Protein AF-A0A392W6B7-F1 (afdb_monomer_lite)

pLDDT: mean 90.2, std 4.93, range [70.5, 95.94]

Radius of gyration: 10.5 Å; chains: 1; bounding box: 24×19×28 Å

Sequence (58 aa):
MVVARELFDKMPNRDTMSWNAMLNGYAANGDVELFEKLFDEMPERNVYSWNGLIGGYV

Structure (mmCIF, N/CA/C/O backbone):
data_AF-A0A392W6B7-F1
#
_entry.id   AF-A0A392W6B7-F1
#
loop_
_atom_site.group_PDB
_atom_site.id
_atom_site.type_symbol
_atom_site.label_atom_id
_atom_site.label_alt_id
_atom_site.label_comp_id
_atom_site.label_asym_id
_atom_site.label_entity_id
_atom_site.label_seq_id
_atom_site.pdbx_PDB_ins_code
_atom_site.Cartn_x
_atom_site.Cartn_y
_atom_site.Cartn_z
_atom_site.occupancy
_atom_site.B_iso_or_equiv
_atom_site.auth_seq_id
_atom_site.auth_comp_id
_atom_site.auth_asym_id
_atom_site.auth_atom_id
_atom_site.pdbx_PDB_model_num
ATOM 1 N N . MET A 1 1 ? -10.947 7.694 -2.955 1.00 80.94 1 MET A N 1
ATOM 2 C CA . MET A 1 1 ? -10.283 6.381 -2.800 1.00 80.94 1 MET A CA 1
ATOM 3 C C . MET A 1 1 ? -10.969 5.227 -3.527 1.00 80.94 1 MET A C 1
ATOM 5 O O . MET A 1 1 ? -10.244 4.426 -4.092 1.00 80.94 1 MET A O 1
ATOM 9 N N . VAL A 1 2 ? -12.307 5.148 -3.607 1.00 85.75 2 VAL A N 1
ATOM 10 C CA . VAL A 1 2 ? -13.011 4.039 -4.304 1.00 85.75 2 VAL A CA 1
ATOM 11 C C . VAL A 1 2 ? -12.536 3.831 -5.752 1.00 85.75 2 VAL A C 1
ATOM 13 O O . VAL A 1 2 ? -12.055 2.756 -6.083 1.00 85.75 2 VAL A O 1
ATOM 16 N N . VAL A 1 3 ? -12.558 4.878 -6.586 1.00 92.25 3 VAL A N 1
ATOM 17 C CA . VAL A 1 3 ? -12.106 4.793 -7.994 1.00 92.25 3 VAL A CA 1
ATOM 18 C C . VAL A 1 3 ? -10.624 4.407 -8.109 1.00 92.25 3 VAL A C 1
ATOM 20 O O . VAL A 1 3 ? -10.247 3.634 -8.985 1.00 92.25 3 VAL A O 1
ATOM 23 N N . ALA A 1 4 ? -9.780 4.918 -7.206 1.00 92.00 4 ALA A N 1
ATOM 24 C CA . ALA A 1 4 ? -8.359 4.576 -7.176 1.00 92.00 4 ALA A CA 1
ATOM 25 C C . ALA A 1 4 ? -8.148 3.092 -6.835 1.00 92.00 4 ALA A C 1
ATOM 27 O O . ALA A 1 4 ? -7.371 2.421 -7.509 1.00 92.00 4 ALA A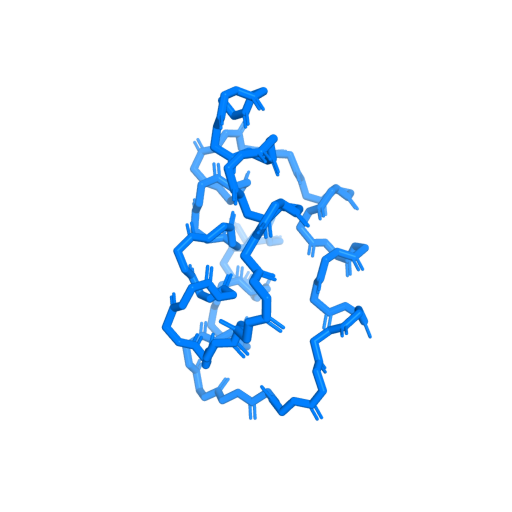 O 1
ATOM 28 N N . ARG A 1 5 ? -8.899 2.562 -5.857 1.00 92.69 5 ARG A N 1
ATOM 29 C CA . ARG A 1 5 ? -8.866 1.143 -5.480 1.00 92.69 5 ARG A CA 1
ATOM 30 C C . ARG A 1 5 ? -9.324 0.247 -6.625 1.00 92.69 5 ARG A C 1
ATOM 32 O O . ARG A 1 5 ? -8.631 -0.708 -6.944 1.00 92.69 5 ARG A O 1
ATOM 39 N N . GLU A 1 6 ? -10.421 0.587 -7.295 1.00 94.50 6 GLU A N 1
ATOM 40 C CA . GLU A 1 6 ? -10.901 -0.184 -8.448 1.00 94.50 6 GLU A CA 1
ATOM 41 C C . GLU A 1 6 ? -9.881 -0.236 -9.591 1.00 94.50 6 GLU A C 1
ATOM 43 O O . GLU A 1 6 ? -9.700 -1.282 -10.217 1.00 94.50 6 GLU A O 1
ATOM 48 N N . LEU A 1 7 ? -9.216 0.887 -9.884 1.00 94.38 7 LEU A N 1
ATOM 49 C CA . LEU A 1 7 ? -8.181 0.933 -10.914 1.00 94.38 7 LEU A CA 1
ATOM 50 C C . LEU A 1 7 ? -6.962 0.107 -10.500 1.00 94.38 7 LEU A C 1
ATOM 52 O O . LEU A 1 7 ? -6.426 -0.646 -11.310 1.00 94.38 7 LEU A O 1
ATOM 56 N N . PHE A 1 8 ? -6.561 0.218 -9.235 1.00 94.81 8 PHE A N 1
ATOM 57 C CA . PHE A 1 8 ? -5.461 -0.544 -8.663 1.00 94.81 8 PHE A CA 1
ATOM 58 C C . PHE A 1 8 ? -5.713 -2.053 -8.692 1.00 94.81 8 PHE A C 1
ATOM 60 O O . PHE A 1 8 ? -4.839 -2.828 -9.086 1.00 94.81 8 PHE A O 1
ATOM 67 N N . ASP A 1 9 ? -6.932 -2.476 -8.370 1.00 94.12 9 ASP A N 1
ATOM 68 C CA . ASP A 1 9 ? -7.322 -3.881 -8.405 1.00 94.12 9 ASP A CA 1
ATOM 69 C C . ASP A 1 9 ? -7.310 -4.445 -9.831 1.00 94.12 9 ASP A C 1
ATOM 71 O O . ASP A 1 9 ? -6.921 -5.595 -10.027 1.00 94.12 9 ASP A O 1
ATOM 75 N N . LYS A 1 10 ? -7.640 -3.626 -10.836 1.00 95.94 10 LYS A N 1
ATOM 76 C CA . LYS A 1 10 ? -7.601 -4.005 -12.258 1.00 95.94 10 LYS A CA 1
ATOM 77 C C . LYS A 1 10 ? -6.197 -4.009 -12.870 1.00 95.94 10 LYS A C 1
ATOM 79 O O . LYS A 1 10 ? -6.056 -4.473 -14.002 1.00 95.94 10 LYS A O 1
ATOM 84 N N . MET A 1 11 ? -5.170 -3.499 -12.184 1.00 93.88 11 MET A N 1
ATOM 85 C CA . MET A 1 11 ? -3.810 -3.509 -12.727 1.00 93.88 11 MET A CA 1
ATOM 86 C C . MET A 1 11 ? -3.278 -4.947 -12.822 1.00 93.88 11 MET A C 1
ATOM 88 O O . MET A 1 11 ? -3.189 -5.622 -11.795 1.00 93.88 11 MET A O 1
ATOM 92 N N . PRO A 1 12 ? -2.889 -5.421 -14.024 1.00 92.88 12 PRO A N 1
ATOM 93 C CA . PRO A 1 12 ? -2.384 -6.782 -14.200 1.00 92.88 12 PRO A CA 1
ATOM 94 C C . PRO A 1 12 ? -1.015 -6.978 -13.541 1.00 92.88 12 PRO A C 1
ATOM 96 O O . PRO A 1 12 ? -0.721 -8.064 -13.059 1.00 92.88 12 PRO A O 1
ATOM 99 N N . ASN A 1 13 ? -0.203 -5.918 -13.493 1.00 91.88 13 ASN A N 1
ATOM 100 C CA . ASN A 1 13 ? 1.072 -5.868 -12.788 1.00 91.88 13 ASN A CA 1
ATOM 101 C C . ASN A 1 13 ? 1.106 -4.594 -11.948 1.00 91.88 13 ASN A C 1
ATOM 103 O O . ASN A 1 13 ? 0.962 -3.497 -12.487 1.00 91.88 13 ASN A O 1
ATOM 107 N N . ARG A 1 14 ? 1.291 -4.748 -10.638 1.00 93.69 14 ARG A N 1
ATOM 108 C CA . ARG A 1 14 ? 1.389 -3.635 -9.690 1.00 93.69 14 ARG A CA 1
ATOM 109 C C . ARG A 1 14 ? 2.847 -3.448 -9.315 1.00 93.69 14 ARG A C 1
ATOM 111 O O . ARG A 1 14 ? 3.435 -4.327 -8.689 1.00 93.69 14 ARG A O 1
ATOM 118 N N . ASP A 1 15 ? 3.419 -2.319 -9.706 1.00 91.31 15 ASP A N 1
ATOM 119 C CA . ASP A 1 15 ? 4.768 -1.939 -9.297 1.00 91.31 15 ASP A CA 1
ATOM 120 C C . ASP A 1 15 ? 4.762 -1.233 -7.933 1.00 91.31 15 ASP A C 1
ATOM 122 O O . ASP A 1 15 ? 3.723 -0.802 -7.423 1.00 91.31 15 ASP A O 1
ATOM 126 N N . THR A 1 16 ? 5.939 -1.085 -7.332 1.00 91.50 16 THR A N 1
ATOM 127 C CA . THR A 1 16 ? 6.116 -0.443 -6.022 1.00 91.50 16 THR A CA 1
ATOM 128 C C . THR A 1 16 ? 5.554 0.984 -5.978 1.00 91.50 16 THR A C 1
ATOM 130 O O . THR A 1 16 ? 5.122 1.449 -4.924 1.00 91.50 16 THR A O 1
ATOM 133 N N . MET A 1 17 ? 5.532 1.694 -7.111 1.00 91.25 17 MET A N 1
ATOM 134 C CA . MET A 1 17 ? 5.013 3.058 -7.182 1.00 91.25 17 MET A CA 1
ATOM 135 C C . MET A 1 17 ? 3.485 3.081 -7.103 1.00 91.25 17 MET A C 1
ATOM 137 O O . MET A 1 17 ? 2.932 3.910 -6.383 1.00 91.25 17 MET A O 1
ATOM 141 N N . SER A 1 18 ? 2.804 2.139 -7.759 1.00 94.44 18 SER A N 1
ATOM 142 C CA . SER A 1 18 ? 1.352 1.970 -7.675 1.00 94.44 18 SER A CA 1
ATOM 143 C C . SER A 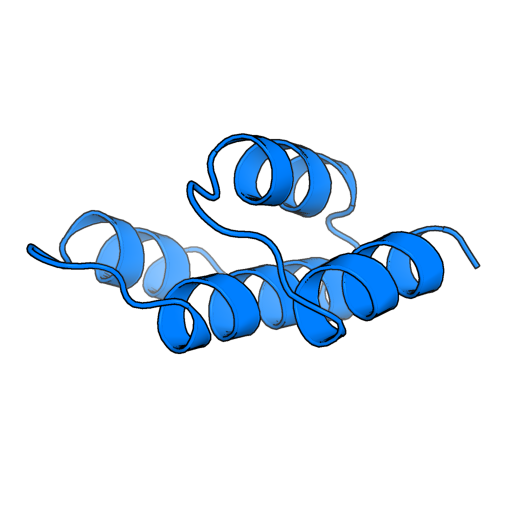1 18 ? 0.889 1.649 -6.249 1.00 94.44 18 SER A C 1
ATOM 145 O O . SER A 1 18 ? -0.086 2.236 -5.776 1.00 94.44 18 SER A O 1
ATOM 147 N N . TRP A 1 19 ? 1.631 0.801 -5.526 1.00 95.44 19 TRP A N 1
ATOM 148 C CA . TRP A 1 19 ? 1.395 0.525 -4.104 1.00 95.44 19 TRP A CA 1
ATOM 149 C C . TRP A 1 19 ? 1.566 1.788 -3.259 1.00 95.44 19 TRP A C 1
ATOM 151 O O . TRP A 1 19 ? 0.668 2.163 -2.508 1.00 95.44 19 TRP A O 1
ATOM 161 N N . ASN A 1 20 ? 2.680 2.501 -3.439 1.00 93.75 20 ASN A N 1
ATOM 162 C CA . ASN A 1 20 ? 2.960 3.732 -2.701 1.00 93.75 20 ASN A CA 1
ATOM 163 C C . ASN A 1 20 ? 1.937 4.844 -2.974 1.00 93.75 20 ASN A C 1
ATOM 165 O O . ASN A 1 20 ? 1.629 5.626 -2.076 1.00 93.75 20 ASN A O 1
ATOM 169 N N . ALA A 1 21 ? 1.392 4.927 -4.188 1.00 93.56 21 ALA A N 1
ATOM 170 C CA . ALA A 1 21 ? 0.334 5.877 -4.516 1.00 93.56 21 ALA A CA 1
ATOM 171 C C . ALA A 1 21 ? -0.957 5.575 -3.738 1.00 93.56 21 ALA A C 1
ATOM 173 O O . ALA A 1 21 ? -1.561 6.48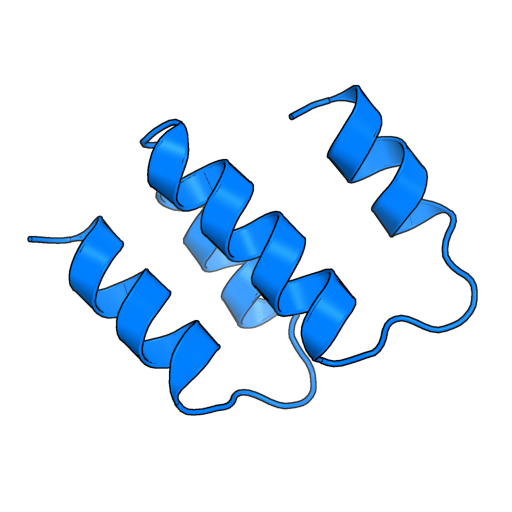5 -3.170 1.00 93.56 21 ALA A O 1
ATOM 174 N N . MET A 1 22 ? -1.348 4.300 -3.657 1.00 95.06 22 MET A N 1
ATOM 175 C CA . MET A 1 22 ? -2.521 3.879 -2.888 1.00 95.06 22 MET A CA 1
ATOM 176 C C . MET A 1 22 ? -2.332 4.081 -1.384 1.00 95.06 22 MET A C 1
ATOM 178 O O . MET A 1 22 ? -3.226 4.609 -0.725 1.00 95.06 22 MET A O 1
ATOM 182 N N . LEU A 1 23 ? -1.157 3.728 -0.858 1.00 93.38 23 LEU A N 1
ATOM 183 C CA . LEU A 1 23 ? -0.784 3.965 0.536 1.00 93.38 23 LEU A CA 1
ATOM 184 C C . LEU A 1 23 ? -0.870 5.458 0.887 1.00 93.38 23 LEU A C 1
ATOM 186 O O . LEU A 1 23 ? -1.548 5.822 1.841 1.00 93.38 23 LEU A O 1
ATOM 190 N N . ASN A 1 24 ? -0.287 6.345 0.074 1.00 91.25 24 ASN A N 1
ATOM 191 C CA . ASN A 1 24 ? -0.417 7.792 0.287 1.00 91.25 24 ASN A CA 1
ATOM 192 C C . ASN A 1 24 ? -1.872 8.268 0.242 1.00 91.25 24 ASN A C 1
ATOM 194 O O . ASN A 1 24 ? -2.260 9.120 1.036 1.00 91.25 24 ASN A O 1
ATOM 198 N N . GLY A 1 25 ? -2.684 7.719 -0.663 1.00 92.31 25 GLY A N 1
ATOM 199 C CA . GLY A 1 25 ? -4.102 8.051 -0.735 1.00 92.31 25 GLY A CA 1
ATOM 200 C C . GLY A 1 25 ? -4.863 7.674 0.539 1.00 92.31 25 GLY A C 1
ATOM 201 O O . GLY A 1 25 ? -5.697 8.451 0.995 1.00 92.31 25 GLY A O 1
ATOM 202 N N . TYR A 1 26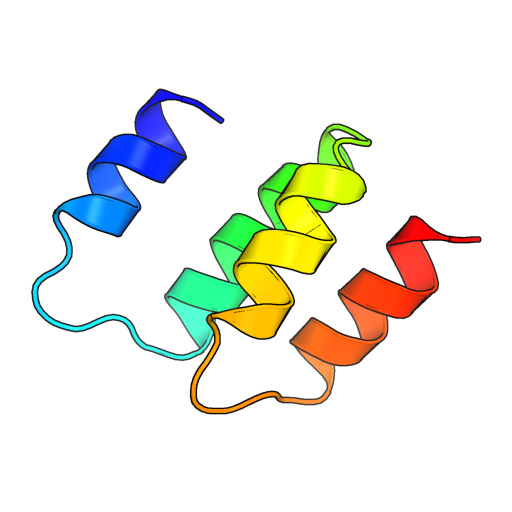 ? -4.566 6.515 1.139 1.00 92.25 26 TYR A N 1
ATOM 203 C CA . TYR A 1 26 ? -5.191 6.100 2.399 1.00 92.25 26 TYR A CA 1
ATOM 204 C C . TYR A 1 26 ? -4.681 6.926 3.582 1.00 92.25 26 TYR A C 1
ATOM 206 O O . TYR A 1 26 ? -5.486 7.375 4.393 1.00 92.25 26 TYR A O 1
ATOM 214 N N . ALA A 1 27 ? -3.378 7.216 3.631 1.00 89.00 27 ALA A N 1
ATOM 215 C CA . ALA A 1 27 ? -2.789 8.077 4.655 1.00 89.00 27 ALA A CA 1
ATOM 216 C C . ALA A 1 27 ? -3.377 9.501 4.622 1.00 89.00 27 ALA A C 1
ATOM 218 O O . ALA A 1 27 ? -3.783 10.023 5.654 1.00 89.00 27 ALA A O 1
ATOM 219 N N . ALA A 1 28 ? -3.504 10.108 3.436 1.00 88.25 28 ALA A N 1
ATOM 220 C CA . ALA A 1 28 ? -4.083 11.445 3.270 1.00 88.25 28 ALA A CA 1
ATOM 221 C C . ALA A 1 28 ? -5.571 11.514 3.652 1.00 88.25 28 ALA A C 1
ATOM 223 O O . ALA A 1 28 ? -6.064 12.569 4.047 1.00 88.25 28 ALA A O 1
ATOM 224 N N . ASN A 1 29 ? -6.277 10.390 3.541 1.00 88.56 29 ASN A N 1
ATOM 225 C CA . ASN A 1 29 ? -7.664 10.259 3.963 1.00 88.56 29 ASN A CA 1
ATOM 226 C C . ASN A 1 29 ? -7.831 9.957 5.464 1.00 88.56 29 ASN A C 1
ATOM 228 O O . ASN A 1 29 ? -8.959 9.988 5.949 1.00 88.56 29 ASN A O 1
ATOM 232 N N . GLY A 1 30 ? -6.748 9.659 6.191 1.00 88.00 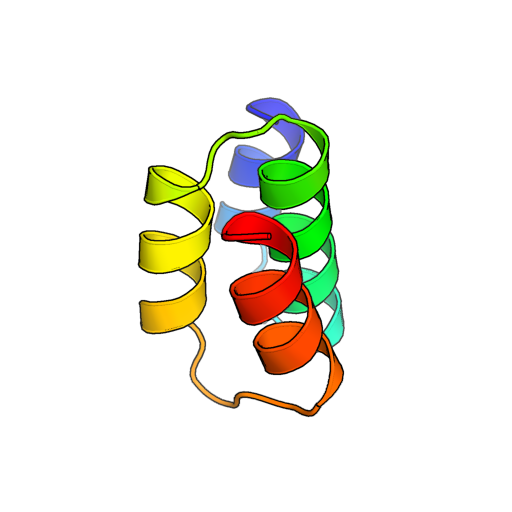30 GLY A N 1
ATOM 233 C CA . GLY A 1 30 ? -6.805 9.188 7.580 1.00 88.00 30 GLY A CA 1
ATOM 234 C C . GLY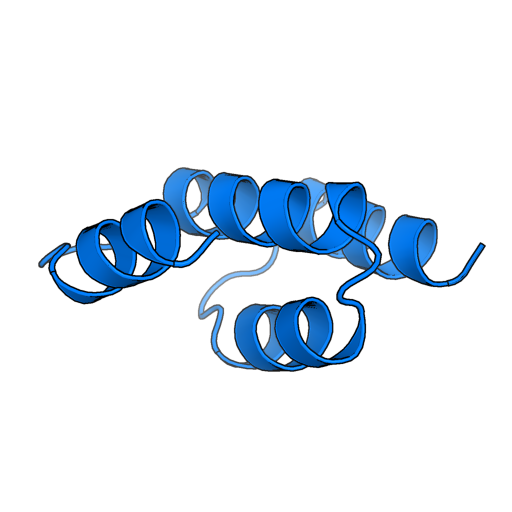 A 1 30 ? -7.300 7.743 7.727 1.00 88.00 30 GLY A C 1
ATOM 235 O O . GLY A 1 30 ? -7.595 7.301 8.836 1.00 88.00 30 GLY A O 1
ATOM 236 N N . ASP A 1 31 ? -7.377 6.989 6.628 1.00 90.75 31 ASP A N 1
ATOM 237 C CA . ASP A 1 31 ? -7.874 5.611 6.591 1.00 90.75 31 ASP A CA 1
ATOM 238 C C . ASP A 1 31 ? -6.754 4.617 6.971 1.00 90.75 31 ASP A C 1
ATOM 240 O O . ASP A 1 31 ? -6.340 3.779 6.165 1.00 90.75 31 ASP A O 1
ATOM 244 N N . VAL A 1 32 ? -6.236 4.714 8.202 1.00 89.44 32 VAL A N 1
ATOM 245 C CA . VAL A 1 32 ? -5.066 3.938 8.673 1.00 89.44 32 VAL A CA 1
ATOM 246 C C . VAL A 1 32 ? -5.302 2.425 8.605 1.00 89.44 32 VAL A C 1
ATOM 248 O O . VAL A 1 32 ? -4.417 1.685 8.191 1.00 89.44 32 VAL A O 1
ATOM 251 N N . GLU A 1 33 ? -6.514 1.946 8.897 1.00 91.56 33 GLU A N 1
ATOM 252 C CA . GLU A 1 33 ? -6.829 0.509 8.813 1.00 91.56 33 GLU A CA 1
ATOM 253 C C . GLU A 1 33 ? -6.707 -0.031 7.374 1.00 91.56 33 GLU A C 1
ATOM 255 O O . GLU A 1 33 ? -6.239 -1.148 7.144 1.00 91.56 33 GLU A O 1
ATOM 260 N N . LEU A 1 34 ? -7.121 0.759 6.377 1.00 91.81 34 LEU A N 1
ATOM 261 C CA . LEU A 1 34 ? -6.978 0.382 4.968 1.00 91.81 34 LEU A CA 1
ATOM 262 C C . LEU A 1 34 ? -5.534 0.528 4.492 1.00 91.81 34 LEU A C 1
ATOM 264 O O . LEU A 1 34 ? -5.088 -0.270 3.666 1.00 91.81 34 LEU A O 1
ATOM 268 N N . PHE A 1 35 ? -4.807 1.510 5.028 1.00 92.69 35 PHE A N 1
ATOM 269 C CA . PHE A 1 35 ? -3.373 1.643 4.813 1.00 92.69 35 PHE A CA 1
ATOM 270 C C . PHE A 1 35 ? -2.636 0.381 5.272 1.00 92.69 35 PHE A C 1
ATOM 272 O O . PHE A 1 35 ? -1.909 -0.207 4.478 1.00 92.69 35 PHE A O 1
ATOM 279 N N . GLU A 1 36 ? -2.840 -0.053 6.519 1.00 92.94 36 GLU A N 1
ATOM 280 C CA . GLU A 1 36 ? -2.181 -1.229 7.102 1.00 92.94 36 GLU A CA 1
ATOM 281 C C . GLU A 1 36 ? -2.470 -2.493 6.293 1.00 92.94 36 GLU A C 1
ATOM 283 O O . GLU A 1 36 ? -1.542 -3.189 5.885 1.00 92.94 36 GLU A O 1
ATOM 288 N N . LYS A 1 37 ? -3.747 -2.740 5.971 1.00 94.06 37 LYS A N 1
ATOM 289 C CA . LYS A 1 37 ? -4.150 -3.884 5.139 1.00 94.06 37 LYS A CA 1
ATOM 290 C C . LYS A 1 37 ? -3.423 -3.892 3.798 1.00 94.06 37 LYS A C 1
ATOM 292 O O . LYS A 1 37 ? -2.897 -4.921 3.386 1.00 94.06 37 LYS A O 1
ATOM 297 N N . LEU A 1 38 ? -3.362 -2.744 3.122 1.00 93.62 38 LEU A N 1
ATOM 298 C CA . LEU A 1 38 ? -2.686 -2.652 1.833 1.00 93.62 38 LEU A CA 1
ATOM 299 C C . LEU A 1 38 ? -1.159 -2.776 1.968 1.00 93.62 38 LEU A C 1
ATOM 301 O O . LEU A 1 38 ? -0.506 -3.375 1.117 1.00 93.62 38 LEU A O 1
ATOM 305 N N . PHE A 1 39 ? -0.585 -2.221 3.031 1.00 93.12 39 PHE A N 1
ATOM 306 C CA . PHE A 1 39 ? 0.838 -2.331 3.333 1.00 93.12 39 PHE A CA 1
ATOM 307 C C . PHE A 1 39 ? 1.246 -3.789 3.599 1.00 93.12 39 PHE A C 1
ATOM 309 O O . PHE A 1 39 ? 2.338 -4.218 3.212 1.00 93.12 39 PHE A O 1
ATOM 316 N N . ASP A 1 40 ? 0.351 -4.573 4.201 1.00 94.00 40 ASP A N 1
ATOM 317 C CA . ASP A 1 40 ? 0.549 -6.000 4.428 1.00 94.00 40 ASP A CA 1
ATOM 318 C C . ASP A 1 40 ? 0.469 -6.847 3.160 1.00 94.00 40 ASP A C 1
ATOM 320 O O . ASP A 1 40 ? 1.239 -7.796 3.017 1.00 94.00 40 ASP A O 1
ATOM 324 N N . GLU A 1 41 ? -0.373 -6.462 2.204 1.00 93.31 41 GLU A N 1
ATOM 325 C CA . GLU A 1 41 ? -0.462 -7.101 0.884 1.00 93.31 41 GLU A CA 1
ATOM 326 C C . GLU A 1 41 ? 0.732 -6.778 -0.038 1.00 93.31 41 GLU A C 1
ATOM 328 O O . GLU A 1 41 ? 0.932 -7.452 -1.053 1.00 93.31 41 GLU A O 1
ATOM 333 N N . MET A 1 42 ? 1.526 -5.751 0.285 1.00 93.31 42 MET A N 1
ATOM 334 C CA . MET A 1 42 ? 2.612 -5.268 -0.565 1.00 93.31 42 MET A CA 1
ATOM 335 C C . MET A 1 42 ? 3.790 -6.269 -0.595 1.00 93.31 42 MET A C 1
ATOM 337 O O . MET A 1 42 ? 4.414 -6.506 0.443 1.00 93.31 42 MET A O 1
ATOM 341 N N . PRO A 1 43 ? 4.152 -6.827 -1.770 1.00 91.31 43 PRO A N 1
ATOM 342 C CA . PRO A 1 43 ? 5.163 -7.886 -1.867 1.00 91.31 43 PRO A CA 1
ATOM 343 C C . PRO A 1 43 ? 6.588 -7.392 -1.586 1.00 91.31 43 PRO A C 1
ATOM 345 O O . PRO A 1 43 ? 7.397 -8.118 -1.016 1.00 91.31 43 PRO A O 1
ATOM 348 N N . GLU A 1 44 ? 6.892 -6.147 -1.958 1.00 90.56 44 GLU A N 1
ATOM 349 C CA . GLU A 1 44 ? 8.163 -5.487 -1.666 1.00 90.56 44 GLU A CA 1
ATOM 350 C C . GLU A 1 44 ? 7.904 -4.129 -1.029 1.00 90.56 44 GLU A C 1
ATOM 352 O O . GLU A 1 44 ? 7.288 -3.254 -1.638 1.00 90.56 44 GLU A O 1
ATOM 357 N N . ARG A 1 45 ? 8.414 -3.940 0.187 1.00 91.12 45 ARG A N 1
ATOM 358 C CA . ARG A 1 45 ? 8.286 -2.697 0.953 1.00 91.12 45 ARG A CA 1
ATOM 359 C C . ARG A 1 45 ? 9.552 -1.866 0.794 1.00 91.12 45 ARG A C 1
ATOM 361 O O . ARG A 1 45 ? 10.659 -2.398 0.852 1.00 91.12 45 ARG A O 1
ATOM 368 N N . ASN A 1 46 ? 9.402 -0.556 0.643 1.00 87.88 46 ASN A N 1
ATOM 369 C CA . ASN A 1 46 ? 10.521 0.374 0.527 1.00 87.88 46 ASN A CA 1
ATOM 370 C C . ASN A 1 46 ? 10.436 1.500 1.569 1.00 87.88 46 ASN A C 1
ATOM 372 O O . ASN A 1 46 ? 9.514 1.569 2.379 1.00 87.88 46 ASN A O 1
ATOM 376 N N . VAL A 1 47 ? 11.429 2.390 1.573 1.00 88.12 47 VAL A N 1
ATOM 377 C CA . VAL A 1 47 ? 11.501 3.495 2.545 1.00 88.12 47 VAL A CA 1
ATOM 378 C C . VAL A 1 47 ? 10.241 4.370 2.503 1.00 88.12 47 VAL A C 1
ATOM 380 O O . VAL A 1 47 ? 9.774 4.821 3.544 1.00 88.12 47 VAL A O 1
ATOM 383 N N . TYR A 1 48 ? 9.636 4.555 1.326 1.00 86.75 48 TYR A N 1
ATOM 384 C CA . TYR A 1 48 ? 8.404 5.331 1.190 1.00 86.75 48 TYR A CA 1
ATOM 385 C C . TYR A 1 48 ? 7.211 4.656 1.869 1.00 86.75 48 TYR A C 1
ATOM 387 O O . TYR A 1 48 ? 6.480 5.328 2.593 1.00 86.75 48 TYR A O 1
ATOM 395 N N . SER A 1 49 ? 7.032 3.344 1.692 1.00 87.56 49 SER A N 1
ATOM 396 C CA . SER A 1 49 ? 5.927 2.620 2.327 1.00 87.56 49 SER A CA 1
ATOM 397 C C . SER A 1 49 ? 6.045 2.643 3.858 1.00 87.56 49 SER A C 1
ATOM 399 O O . SER A 1 49 ? 5.048 2.839 4.548 1.00 87.56 49 SER A O 1
ATOM 401 N N . TRP A 1 50 ? 7.262 2.512 4.402 1.00 89.31 50 TRP A N 1
ATOM 402 C CA . TRP A 1 50 ? 7.503 2.595 5.851 1.00 89.31 50 TRP A CA 1
ATOM 403 C C . TRP A 1 50 ? 7.290 4.002 6.413 1.00 89.31 50 TRP A C 1
ATOM 405 O O . TRP A 1 50 ? 6.685 4.152 7.473 1.00 89.31 50 TRP A O 1
ATOM 415 N N . ASN A 1 51 ? 7.738 5.035 5.694 1.00 88.62 51 ASN A N 1
ATOM 416 C CA . ASN A 1 51 ? 7.498 6.422 6.091 1.00 88.62 51 ASN A CA 1
ATOM 417 C C . ASN A 1 51 ? 6.000 6.746 6.117 1.00 88.62 51 ASN A C 1
ATOM 419 O O . ASN A 1 51 ? 5.549 7.436 7.025 1.00 88.62 51 ASN A O 1
ATOM 423 N N . GLY A 1 52 ? 5.234 6.219 5.156 1.00 85.06 52 GLY A N 1
ATOM 424 C CA . GLY A 1 52 ? 3.777 6.341 5.148 1.00 85.06 52 GLY A CA 1
ATOM 425 C C . GLY A 1 52 ? 3.127 5.687 6.368 1.00 85.06 52 GLY A C 1
ATOM 426 O O . GLY A 1 52 ? 2.249 6.291 6.971 1.00 85.06 52 GLY A O 1
ATOM 427 N N . LEU A 1 53 ? 3.599 4.501 6.773 1.00 85.25 53 LEU A N 1
ATOM 428 C CA . LEU A 1 53 ? 3.072 3.790 7.941 1.00 85.25 53 LEU A CA 1
ATOM 429 C C . LEU A 1 53 ? 3.317 4.580 9.231 1.00 85.25 53 LEU A C 1
ATOM 431 O O . LEU A 1 53 ? 2.390 4.821 9.994 1.00 85.25 53 LEU A O 1
ATOM 435 N N . ILE A 1 54 ? 4.556 5.031 9.450 1.00 84.25 54 ILE A N 1
ATOM 436 C CA . ILE A 1 54 ? 4.915 5.834 10.628 1.00 84.25 54 ILE A CA 1
ATOM 437 C C . ILE A 1 54 ? 4.135 7.152 10.629 1.00 84.25 54 ILE A C 1
ATOM 439 O O . ILE A 1 54 ? 3.594 7.536 11.660 1.00 84.25 54 ILE A O 1
ATOM 443 N N . GLY A 1 55 ? 4.039 7.818 9.476 1.00 82.38 55 GLY A N 1
ATOM 444 C CA . GLY A 1 55 ? 3.277 9.057 9.330 1.00 82.38 55 GLY A CA 1
ATOM 445 C C . GLY A 1 55 ? 1.771 8.891 9.550 1.00 82.38 55 GLY A C 1
ATOM 446 O O . GLY A 1 55 ? 1.121 9.854 9.926 1.00 82.38 55 GLY A O 1
ATOM 447 N N . GLY A 1 56 ? 1.215 7.692 9.353 1.00 77.31 56 GLY A N 1
ATOM 448 C CA . GLY A 1 56 ? -0.188 7.394 9.651 1.00 77.31 56 GLY A CA 1
ATOM 449 C C . GLY A 1 56 ? -0.503 7.264 11.146 1.00 77.31 56 GLY A C 1
ATOM 450 O O . GLY A 1 56 ? -1.666 7.379 11.522 1.00 77.31 56 GLY A O 1
ATOM 451 N N . TYR A 1 57 ? 0.503 7.040 11.999 1.00 76.12 57 TYR A N 1
ATOM 452 C CA . TYR A 1 57 ? 0.326 6.892 13.451 1.00 76.12 57 TYR A CA 1
ATOM 453 C C . TYR A 1 57 ? 0.725 8.126 14.276 1.00 76.12 57 TYR A C 1
ATOM 455 O O . TYR A 1 57 ? 0.482 8.130 15.485 1.00 76.12 57 TYR A O 1
ATOM 463 N N . VAL A 1 58 ? 1.379 9.124 13.668 1.00 70.50 58 VAL A N 1
ATOM 464 C CA . VAL A 1 58 ? 1.921 10.319 14.348 1.00 70.50 58 VAL A CA 1
ATOM 465 C C . VAL A 1 58 ? 1.037 11.537 14.126 1.00 70.50 58 VAL A C 1
ATOM 467 O O . VAL A 1 58 ? 0.565 11.729 12.987 1.00 70.50 58 VAL A O 1
#

Organism: NCBI:txid97028

Secondary structure (DSSP, 8-state):
-HHHHHHHHH-SS--HHHHHHHHHHHHHHT-HHHHHHHHHH-SS--HHHHHHHHHHH-

InterPro domains:
  IPR002885 Pentatricopeptide repeat [PF13041] (15-57)
  IPR002885 Pentatricopeptide repeat [PS51375] (15-49)
  IPR002885 Pentatricopeptide repeat [TIGR00756] (18-47)
  IPR011990 Tetratricopeptide-like helical domain superfamily [G3DSA:1.25.40.10] (1-58)
  IPR046960 Pentatricopeptide repeat-containing protein At4g14850-like, plant [PTHR47926] (3-58)

Foldseek 3Di:
DVVLVVVLVPDPDQDPVSLLVVLVVCLVVLVLVVNVVSLVVDPDDDPSSVVSNVSSVD